Protein AF-A0A847QB45-F1 (afdb_monomer)

Radius of gyration: 19.4 Å; Cα contacts (8 Å, |Δi|>4): 42; chains: 1; bounding box: 43×12×56 Å

Structure (mmCIF, N/CA/C/O backbone):
data_AF-A0A847QB45-F1
#
_entry.id   AF-A0A847QB45-F1
#
loop_
_atom_site.group_PDB
_atom_site.id
_atom_site.type_symbol
_atom_site.label_atom_id
_atom_site.label_alt_id
_atom_site.label_comp_id
_atom_site.label_asym_id
_atom_site.label_entity_id
_atom_site.label_seq_id
_atom_site.pdbx_PDB_ins_code
_atom_site.Cartn_x
_atom_site.Cartn_y
_atom_site.Cartn_z
_atom_site.occupancy
_atom_site.B_iso_or_equiv
_atom_site.auth_seq_id
_atom_site.auth_comp_id
_atom_site.auth_asym_id
_atom_site.auth_atom_id
_atom_site.pdbx_PDB_model_num
ATOM 1 N N . MET A 1 1 ? 32.232 2.982 -26.922 1.00 57.72 1 MET A N 1
ATOM 2 C CA . MET A 1 1 ? 30.879 2.473 -26.606 1.00 57.72 1 MET A CA 1
ATOM 3 C C . MET A 1 1 ? 29.902 3.441 -27.259 1.00 57.72 1 MET A C 1
ATOM 5 O O . MET A 1 1 ? 29.985 4.614 -26.923 1.00 57.72 1 MET A O 1
ATOM 9 N N . SER A 1 2 ? 29.124 3.023 -28.270 1.00 66.00 2 SER A N 1
ATOM 10 C CA . SER A 1 2 ? 28.217 3.947 -28.986 1.00 66.00 2 SER A CA 1
ATOM 11 C C . SER A 1 2 ? 27.221 4.564 -28.003 1.00 66.00 2 SER A C 1
ATOM 13 O O . SER A 1 2 ? 26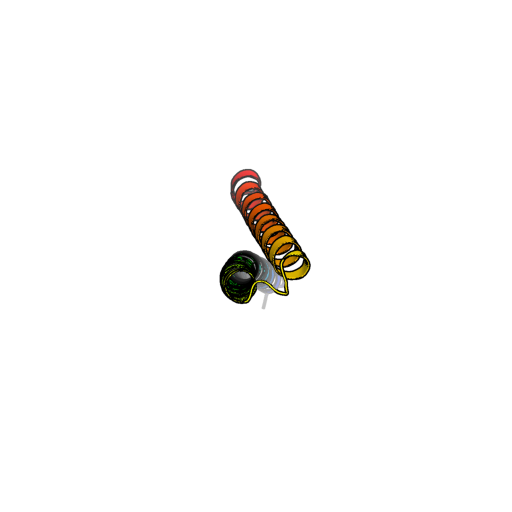.762 3.862 -27.096 1.00 66.00 2 SER A O 1
ATOM 15 N N . TYR A 1 3 ? 26.891 5.845 -28.171 1.00 73.69 3 TYR A N 1
ATOM 16 C CA . TYR A 1 3 ? 25.907 6.550 -27.340 1.00 73.69 3 TYR A CA 1
ATOM 17 C C . TYR A 1 3 ? 24.556 5.814 -27.293 1.00 73.69 3 TYR A C 1
ATOM 19 O O . TYR A 1 3 ? 23.896 5.811 -26.255 1.00 73.69 3 TYR A O 1
ATOM 27 N N . ASP A 1 4 ? 24.215 5.082 -28.357 1.00 77.00 4 ASP A N 1
ATOM 28 C CA . ASP A 1 4 ? 23.012 4.246 -28.448 1.00 77.00 4 ASP A CA 1
ATOM 29 C C . ASP A 1 4 ? 22.987 3.112 -27.417 1.00 77.00 4 ASP A C 1
ATOM 31 O O . ASP A 1 4 ? 21.950 2.840 -26.815 1.00 77.00 4 ASP A O 1
ATOM 35 N N . ASN A 1 5 ? 24.136 2.481 -27.146 1.00 79.50 5 ASN A N 1
ATOM 36 C CA . ASN A 1 5 ? 24.220 1.415 -26.147 1.00 79.50 5 ASN A CA 1
ATOM 37 C C . ASN A 1 5 ? 24.019 1.978 -24.741 1.00 79.50 5 ASN A C 1
ATOM 39 O O . ASN A 1 5 ? 23.303 1.382 -23.941 1.00 79.50 5 ASN A O 1
ATOM 43 N N . LEU A 1 6 ? 24.620 3.135 -24.442 1.00 83.06 6 LEU A N 1
ATOM 44 C CA . LEU A 1 6 ? 24.444 3.790 -23.147 1.00 83.06 6 LEU A CA 1
ATOM 45 C C . LEU A 1 6 ? 22.973 4.166 -22.930 1.00 83.06 6 LEU A C 1
ATOM 47 O O . LEU A 1 6 ? 22.424 3.871 -21.874 1.00 83.06 6 LEU A O 1
ATOM 51 N N . TYR A 1 7 ? 22.332 4.756 -23.942 1.00 84.56 7 TYR A N 1
ATOM 52 C CA . TYR A 1 7 ? 20.925 5.148 -23.891 1.00 84.56 7 TYR A CA 1
ATOM 53 C C . TYR A 1 7 ? 19.991 3.942 -23.718 1.00 84.56 7 TYR A C 1
ATOM 55 O O . TYR A 1 7 ? 19.104 3.965 -22.865 1.00 84.56 7 TYR A O 1
ATOM 63 N N . TYR A 1 8 ? 20.241 2.857 -24.454 1.00 87.06 8 TYR A N 1
ATOM 64 C CA . TYR A 1 8 ? 19.486 1.610 -24.342 1.00 87.06 8 TYR A CA 1
ATOM 65 C C . TYR A 1 8 ? 19.603 0.980 -22.944 1.00 87.06 8 TYR A C 1
ATOM 67 O O . TYR A 1 8 ? 18.595 0.606 -22.337 1.00 87.06 8 TYR A O 1
ATOM 75 N N . PHE A 1 9 ? 20.820 0.901 -22.391 1.00 88.81 9 PHE A N 1
ATOM 76 C CA . PHE A 1 9 ? 21.028 0.408 -21.026 1.00 88.81 9 PHE A CA 1
ATOM 77 C C . PHE A 1 9 ? 20.362 1.310 -19.987 1.00 88.81 9 PHE A C 1
ATOM 79 O O . PHE A 1 9 ? 19.756 0.794 -19.046 1.00 88.81 9 PHE A O 1
ATOM 86 N N . TRP A 1 10 ? 20.421 2.632 -20.174 1.00 88.75 10 TRP A N 1
ATOM 87 C CA . TRP A 1 10 ? 19.764 3.585 -19.283 1.00 88.75 10 TRP A CA 1
ATOM 88 C C . TRP A 1 10 ? 18.249 3.381 -19.294 1.00 88.75 10 TRP A C 1
ATOM 90 O O . TRP A 1 10 ? 17.669 3.143 -18.240 1.00 88.75 10 TRP A O 1
ATOM 100 N N . GLN A 1 11 ? 17.601 3.379 -20.464 1.00 87.94 11 GLN A N 1
ATOM 101 C CA . GLN A 1 11 ? 16.152 3.156 -20.565 1.00 87.94 11 GLN A CA 1
ATOM 102 C C . GLN A 1 11 ? 15.719 1.850 -19.893 1.00 87.94 11 GLN A C 1
ATOM 104 O O . GLN A 1 11 ? 14.746 1.830 -19.136 1.00 87.94 11 GLN A O 1
ATOM 109 N N . LYS A 1 12 ? 16.467 0.765 -20.116 1.00 89.00 12 LYS A N 1
ATOM 110 C CA . LYS A 1 12 ? 16.168 -0.531 -19.507 1.00 89.00 12 LYS A CA 1
ATOM 111 C C . LYS A 1 12 ? 16.313 -0.490 -17.984 1.00 89.00 12 LYS A C 1
ATOM 113 O O . LYS A 1 12 ? 15.436 -0.981 -17.278 1.00 89.00 12 LYS A O 1
ATOM 118 N N . ALA A 1 13 ? 17.378 0.125 -17.469 1.00 89.75 13 ALA A N 1
ATOM 119 C CA . ALA A 1 13 ? 17.578 0.295 -16.033 1.00 89.75 13 ALA A CA 1
ATOM 120 C C . ALA A 1 13 ? 16.480 1.169 -15.403 1.00 89.75 13 ALA A C 1
ATOM 122 O O . ALA A 1 13 ? 15.921 0.789 -14.377 1.00 89.75 13 ALA A O 1
ATOM 123 N N . ALA A 1 14 ? 16.114 2.282 -16.046 1.00 88.31 14 ALA A N 1
ATOM 124 C CA . ALA A 1 14 ? 15.033 3.162 -15.603 1.00 88.31 14 ALA A CA 1
ATOM 125 C C . ALA A 1 14 ? 13.712 2.407 -15.451 1.00 88.31 14 ALA A C 1
ATOM 127 O O . ALA A 1 14 ? 13.032 2.554 -14.438 1.00 88.31 14 ALA A O 1
ATOM 128 N N . PHE A 1 15 ? 13.376 1.575 -16.441 1.00 87.19 15 PHE A N 1
ATOM 129 C CA . PHE A 1 15 ? 12.169 0.760 -16.423 1.00 87.19 15 PHE A CA 1
ATOM 130 C C . PHE A 1 15 ? 12.184 -0.266 -15.283 1.00 87.19 15 PHE A C 1
ATOM 132 O O . PHE A 1 15 ? 11.218 -0.376 -14.534 1.00 87.19 15 PHE A O 1
ATOM 139 N N . PHE A 1 16 ? 13.292 -0.990 -15.097 1.00 87.75 16 PHE A N 1
ATOM 140 C CA . PHE A 1 16 ? 13.400 -1.961 -14.003 1.00 87.75 16 PHE A CA 1
ATOM 141 C C . PHE A 1 16 ? 13.310 -1.303 -12.624 1.00 87.75 16 PHE A C 1
ATOM 143 O O . PHE A 1 16 ? 12.637 -1.826 -11.733 1.00 87.75 16 PHE A O 1
ATOM 150 N N . ILE A 1 17 ? 13.962 -0.152 -12.450 1.00 89.38 17 ILE A N 1
ATOM 151 C CA . ILE A 1 17 ? 13.934 0.605 -11.198 1.00 89.38 17 ILE A CA 1
ATOM 152 C C . ILE A 1 17 ? 12.517 1.111 -10.926 1.00 89.38 17 ILE A C 1
ATOM 154 O O . ILE A 1 17 ? 11.998 0.882 -9.835 1.00 89.38 17 ILE A O 1
ATOM 158 N N . SER A 1 18 ? 11.862 1.744 -11.905 1.00 87.38 18 SER A N 1
ATOM 159 C CA . SER A 1 18 ? 10.506 2.272 -11.721 1.00 87.38 18 SER A CA 1
ATOM 160 C C . SER A 1 18 ? 9.503 1.162 -11.407 1.00 87.38 18 SER A C 1
ATOM 162 O O . SER A 1 18 ? 8.695 1.310 -10.490 1.00 87.38 18 SER A O 1
ATOM 164 N N . HIS A 1 19 ? 9.60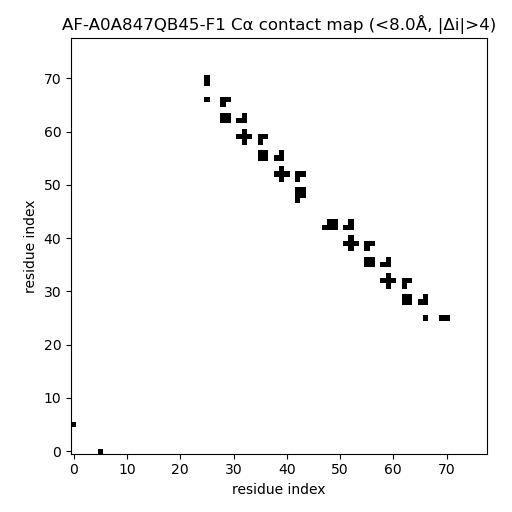4 0.020 -12.091 1.00 84.69 19 HIS A N 1
ATOM 165 C CA . HIS A 1 19 ? 8.734 -1.128 -11.860 1.00 84.69 19 HIS A CA 1
ATOM 166 C C . HIS A 1 19 ? 8.936 -1.728 -10.462 1.00 84.69 19 HIS A C 1
ATOM 168 O O . HIS A 1 19 ? 7.969 -1.990 -9.747 1.00 84.69 19 HIS A O 1
ATOM 174 N N . THR A 1 20 ? 10.192 -1.872 -10.030 1.00 87.19 20 THR A N 1
ATOM 175 C CA . THR A 1 20 ? 10.530 -2.385 -8.694 1.00 87.19 20 THR A CA 1
ATOM 176 C C . THR A 1 20 ? 10.034 -1.448 -7.595 1.00 87.19 20 THR A C 1
ATOM 178 O O . THR A 1 20 ? 9.434 -1.905 -6.622 1.00 87.19 20 THR A O 1
ATOM 181 N N . ILE A 1 21 ? 10.231 -0.134 -7.757 1.00 88.06 21 ILE A N 1
ATOM 182 C CA . ILE A 1 21 ? 9.752 0.874 -6.803 1.00 88.06 21 ILE A 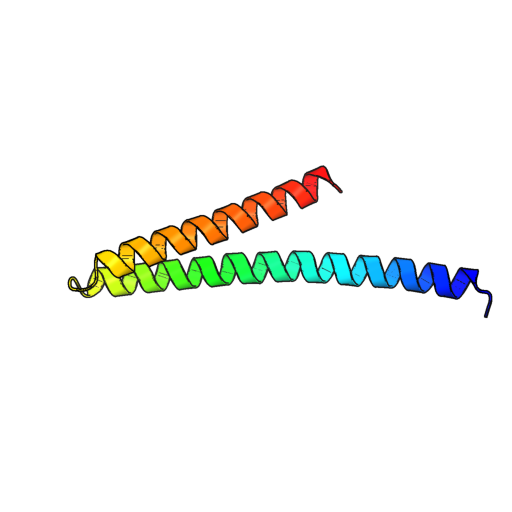CA 1
ATOM 183 C C . ILE A 1 21 ? 8.226 0.837 -6.702 1.00 88.06 21 ILE A C 1
ATOM 185 O O . ILE A 1 21 ? 7.701 0.909 -5.596 1.00 88.06 21 ILE A O 1
ATOM 189 N N . ASN A 1 22 ? 7.515 0.681 -7.819 1.00 85.81 22 ASN A N 1
ATOM 190 C CA . ASN A 1 22 ? 6.054 0.639 -7.819 1.00 85.81 22 ASN A CA 1
ATOM 191 C C . ASN A 1 22 ? 5.523 -0.566 -7.018 1.00 85.81 22 ASN A C 1
ATOM 193 O O . ASN A 1 22 ? 4.698 -0.406 -6.117 1.00 85.81 22 ASN A O 1
ATOM 197 N N . ILE A 1 23 ? 6.081 -1.760 -7.256 1.00 86.75 23 ILE A N 1
ATOM 198 C CA . ILE A 1 23 ? 5.738 -2.969 -6.489 1.00 86.75 23 ILE A CA 1
ATOM 199 C C . ILE A 1 23 ? 6.082 -2.783 -5.006 1.00 86.75 23 ILE A C 1
ATOM 201 O O . ILE A 1 23 ? 5.278 -3.110 -4.132 1.00 86.75 23 ILE A O 1
ATOM 205 N N . TRP A 1 24 ? 7.255 -2.220 -4.706 1.00 89.62 24 TRP A N 1
ATOM 206 C CA . TRP A 1 24 ? 7.668 -1.934 -3.335 1.00 89.62 24 TRP A CA 1
ATOM 207 C C . TRP A 1 24 ? 6.707 -0.972 -2.626 1.00 89.62 24 TRP A C 1
ATOM 209 O O . TRP A 1 24 ? 6.300 -1.234 -1.496 1.00 89.62 24 TRP A O 1
ATOM 219 N N . GLN A 1 25 ? 6.291 0.109 -3.289 1.00 88.19 25 GLN A N 1
ATOM 220 C CA . GLN A 1 25 ? 5.325 1.065 -2.746 1.00 88.19 25 GLN A CA 1
ATOM 221 C C . GLN A 1 25 ? 3.986 0.398 -2.418 1.00 88.19 25 GLN A C 1
ATOM 223 O O . GLN A 1 25 ? 3.449 0.633 -1.335 1.00 88.19 25 GLN A O 1
ATOM 228 N N . LEU A 1 26 ? 3.477 -0.472 -3.296 1.00 88.00 26 LEU A N 1
ATOM 229 C CA . LEU A 1 26 ? 2.257 -1.242 -3.035 1.00 88.00 26 LEU A CA 1
ATOM 230 C C . LEU A 1 26 ? 2.405 -2.141 -1.801 1.00 88.00 26 LEU A C 1
ATOM 232 O O . LEU A 1 26 ? 1.525 -2.150 -0.940 1.00 88.00 26 LEU A O 1
ATOM 236 N N . MET A 1 27 ? 3.531 -2.851 -1.676 1.00 89.38 27 MET A N 1
ATOM 237 C CA . MET A 1 27 ? 3.803 -3.696 -0.509 1.00 89.38 27 MET A CA 1
ATOM 238 C C . MET A 1 27 ? 3.881 -2.885 0.786 1.00 89.38 27 MET A C 1
ATOM 240 O O . MET A 1 27 ? 3.302 -3.291 1.791 1.00 89.38 27 MET A O 1
ATOM 244 N N . VAL A 1 28 ? 4.552 -1.730 0.770 1.00 91.12 28 VAL A N 1
ATOM 245 C CA . VAL A 1 28 ? 4.654 -0.851 1.943 1.00 91.12 28 VAL A CA 1
ATOM 246 C C . VAL A 1 28 ? 3.279 -0.323 2.347 1.00 91.12 28 VAL A C 1
ATOM 248 O O . VAL A 1 28 ? 2.945 -0.385 3.526 1.00 91.12 28 VAL A O 1
ATOM 251 N N . LEU A 1 29 ? 2.462 0.147 1.399 1.00 88.94 29 LEU A N 1
ATOM 252 C CA . LEU A 1 29 ? 1.113 0.663 1.672 1.00 88.94 29 LEU A CA 1
ATOM 253 C C . LEU A 1 29 ? 0.178 -0.409 2.244 1.00 88.94 29 LEU A C 1
ATOM 255 O O . LEU A 1 29 ? -0.558 -0.154 3.195 1.00 88.94 29 LEU A O 1
ATOM 259 N N . LEU A 1 30 ? 0.207 -1.620 1.686 1.00 87.88 30 LEU A N 1
ATOM 260 C CA . LEU A 1 30 ? -0.604 -2.729 2.191 1.00 87.88 30 LEU A CA 1
ATOM 261 C C . LEU A 1 30 ? -0.088 -3.226 3.546 1.00 87.88 30 LEU A C 1
ATOM 263 O O . LEU A 1 30 ? -0.881 -3.490 4.449 1.00 87.88 30 LEU A O 1
ATOM 267 N N . GLY A 1 31 ? 1.232 -3.294 3.726 1.00 90.25 31 GLY A N 1
ATOM 268 C CA . GLY A 1 31 ? 1.854 -3.657 4.996 1.00 90.25 31 GLY A CA 1
ATOM 269 C C . GLY A 1 31 ? 1.495 -2.681 6.115 1.00 90.25 31 GLY A C 1
ATOM 270 O O . GLY A 1 31 ? 1.073 -3.103 7.193 1.00 90.25 31 GLY A O 1
ATOM 271 N N . THR A 1 32 ? 1.581 -1.372 5.862 1.00 90.31 32 THR A N 1
ATOM 272 C CA . THR A 1 32 ? 1.185 -0.351 6.845 1.00 90.31 32 THR A CA 1
ATOM 273 C C . THR A 1 32 ? -0.312 -0.389 7.130 1.00 90.31 32 THR A C 1
ATOM 275 O O . THR A 1 32 ? -0.701 -0.288 8.294 1.00 90.31 32 THR A O 1
ATOM 278 N N . ALA A 1 33 ? -1.156 -0.620 6.118 1.00 88.12 33 ALA A N 1
ATOM 279 C CA . ALA A 1 33 ? -2.589 -0.807 6.320 1.00 88.12 33 ALA A CA 1
ATOM 280 C C . ALA A 1 33 ? -2.885 -1.983 7.266 1.00 88.12 33 ALA A C 1
ATOM 282 O O . ALA A 1 33 ? -3.647 -1.823 8.221 1.00 88.12 33 ALA A O 1
ATOM 283 N N . VAL A 1 34 ? -2.249 -3.139 7.055 1.00 90.56 34 VAL A N 1
ATOM 284 C CA . VAL A 1 34 ? -2.409 -4.328 7.910 1.00 90.56 34 VAL A CA 1
ATOM 285 C C . VAL A 1 34 ? -1.988 -4.037 9.352 1.00 90.56 34 VAL A C 1
ATOM 287 O O . VAL A 1 34 ? -2.728 -4.348 10.288 1.00 90.56 34 VAL A O 1
ATOM 290 N N . VAL A 1 35 ? -0.844 -3.378 9.552 1.00 90.94 35 VAL A N 1
ATOM 291 C CA . VAL A 1 35 ? -0.379 -2.985 10.893 1.00 90.94 35 VAL A CA 1
ATOM 292 C C . VAL A 1 35 ? -1.374 -2.033 11.565 1.00 90.94 35 VAL A C 1
ATOM 294 O O . VAL A 1 35 ? -1.700 -2.219 12.737 1.00 90.94 35 VAL A O 1
ATOM 297 N N . CYS A 1 36 ? -1.922 -1.056 10.837 1.00 88.38 36 CYS A N 1
ATOM 298 C CA . CYS A 1 36 ? -2.950 -0.159 11.368 1.00 88.38 36 CYS A CA 1
ATOM 299 C C . CYS A 1 36 ? -4.255 -0.894 11.731 1.00 88.38 36 CYS A C 1
ATOM 301 O O . CYS A 1 36 ? -4.881 -0.544 12.735 1.00 88.38 36 CYS A O 1
ATOM 303 N N . TRP A 1 37 ? -4.646 -1.936 10.986 1.00 85.19 37 TRP A N 1
ATOM 304 C CA . TRP A 1 37 ? -5.778 -2.805 11.343 1.00 85.19 37 TRP A CA 1
ATOM 305 C C . TRP A 1 37 ? -5.535 -3.565 12.647 1.00 85.19 37 TRP A C 1
ATOM 307 O O . TRP A 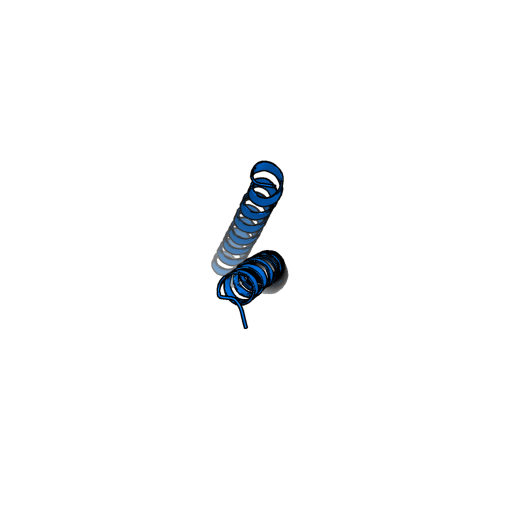1 37 ? -6.402 -3.561 13.526 1.00 85.19 37 TRP A O 1
ATOM 317 N N . PHE A 1 38 ? -4.356 -4.171 12.808 1.00 87.62 38 PHE A N 1
ATOM 318 C CA . PHE A 1 38 ? -3.988 -4.848 14.054 1.00 87.62 38 PHE A CA 1
ATOM 319 C C . PHE A 1 38 ? -3.942 -3.877 15.233 1.00 87.62 38 PHE A C 1
ATOM 321 O O . PHE A 1 38 ? -4.493 -4.162 16.296 1.00 87.62 38 PHE A O 1
ATOM 328 N N . LEU A 1 39 ? -3.369 -2.691 15.030 1.00 85.88 39 LEU A N 1
ATOM 329 C CA . LEU A 1 39 ? -3.312 -1.654 16.053 1.00 85.88 39 LEU A CA 1
ATOM 330 C C . LEU A 1 39 ? -4.715 -1.186 16.467 1.00 85.88 39 LEU A C 1
ATOM 332 O O . LEU A 1 39 ? -4.994 -1.015 17.653 1.00 85.88 39 LEU A O 1
ATOM 336 N N . ALA A 1 40 ? -5.630 -1.033 15.507 1.00 83.88 40 ALA A N 1
ATOM 337 C CA . ALA A 1 40 ? -7.023 -0.727 15.802 1.00 83.88 40 ALA A CA 1
ATOM 338 C C . ALA A 1 40 ? -7.710 -1.842 16.602 1.00 83.88 40 ALA A C 1
ATOM 340 O 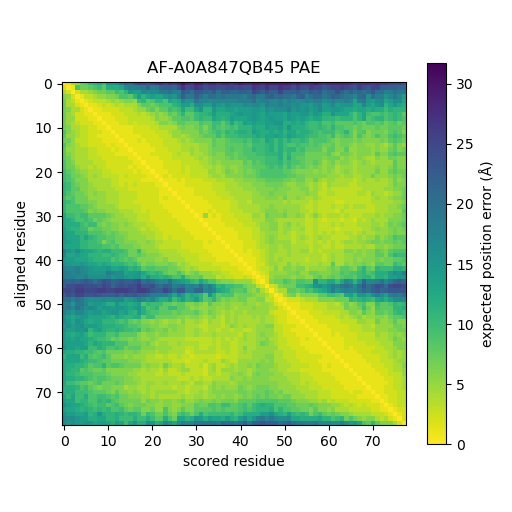O . ALA A 1 40 ? -8.501 -1.543 17.497 1.00 83.88 40 ALA A O 1
ATOM 341 N N . ALA A 1 41 ? -7.426 -3.112 16.295 1.00 84.31 41 ALA A N 1
ATOM 342 C CA . ALA A 1 41 ? -7.967 -4.249 17.033 1.00 84.31 41 ALA A CA 1
ATOM 343 C C . ALA A 1 41 ? -7.488 -4.246 18.494 1.00 84.31 41 ALA A C 1
ATOM 345 O O . ALA A 1 41 ? -8.300 -4.414 19.404 1.00 84.31 41 ALA A O 1
ATOM 346 N N . GLU A 1 42 ? -6.204 -3.966 18.726 1.00 85.75 42 GLU A N 1
ATOM 347 C CA . GLU A 1 42 ? -5.635 -3.842 20.072 1.00 85.75 42 GLU A CA 1
ATOM 348 C C . GLU A 1 42 ? -6.196 -2.646 20.854 1.00 85.75 42 GLU A C 1
ATOM 350 O O . GLU A 1 42 ? -6.532 -2.776 22.032 1.00 85.75 42 GLU A O 1
ATOM 355 N N . PHE A 1 43 ? -6.388 -1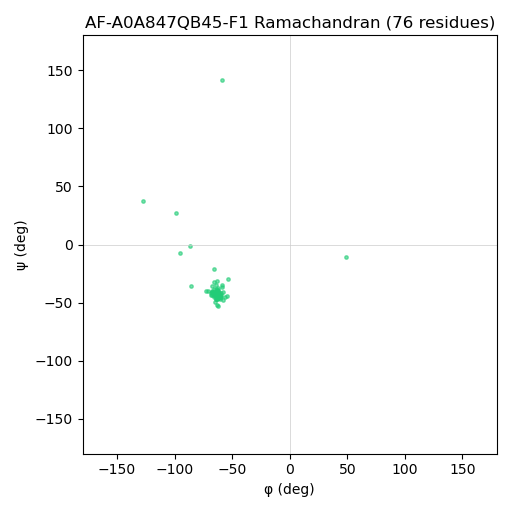.489 20.213 1.00 83.19 43 PHE A N 1
ATOM 356 C CA . PHE A 1 43 ? -7.035 -0.348 20.870 1.00 83.19 43 PHE A CA 1
ATOM 357 C C . PHE A 1 43 ? -8.499 -0.611 21.222 1.00 83.19 43 PHE A C 1
ATOM 359 O O . PHE A 1 43 ? -8.969 -0.127 22.254 1.00 83.19 43 PHE A O 1
ATOM 366 N N . ASN A 1 44 ? -9.202 -1.408 20.415 1.00 79.81 44 ASN A N 1
ATOM 367 C CA . ASN A 1 44 ? -10.585 -1.786 20.687 1.00 79.81 44 ASN A CA 1
ATOM 368 C C . ASN A 1 44 ? -10.691 -2.697 21.922 1.00 79.81 44 ASN A C 1
ATOM 370 O O . ASN A 1 44 ? -11.616 -2.546 22.710 1.00 79.81 44 ASN A O 1
ATOM 374 N N . LYS A 1 45 ? -9.714 -3.590 22.143 1.00 80.69 45 LYS A N 1
ATOM 375 C CA . LYS A 1 45 ? -9.661 -4.444 23.347 1.00 80.69 45 LYS A CA 1
ATOM 376 C C . LYS A 1 45 ? -9.499 -3.637 24.636 1.00 80.69 45 LYS A C 1
ATOM 378 O O . LYS A 1 45 ? -9.978 -4.053 25.684 1.00 80.69 45 LYS A O 1
ATOM 383 N N . LYS A 1 46 ? -8.820 -2.486 24.573 1.00 77.06 46 LYS A N 1
ATOM 384 C CA . LYS A 1 46 ? -8.483 -1.684 25.758 1.00 77.06 46 LYS A CA 1
ATOM 385 C C . LYS A 1 46 ? -9.570 -0.687 26.187 1.00 77.06 46 LYS A C 1
ATOM 387 O O . LYS A 1 46 ? -9.340 -0.010 27.181 1.00 77.06 46 LYS A O 1
ATOM 392 N N . ASN A 1 47 ? -10.711 -0.588 25.483 1.00 65.19 47 ASN A N 1
ATOM 393 C CA . ASN A 1 47 ? -11.918 0.240 25.749 1.00 65.19 47 ASN A CA 1
ATOM 394 C C . ASN A 1 47 ? -11.735 1.748 26.072 1.00 65.19 47 ASN A C 1
ATOM 396 O O . ASN A 1 47 ? -12.701 2.500 26.018 1.00 65.19 47 ASN A O 1
ATOM 400 N N . ALA A 1 48 ? -10.519 2.232 26.325 1.00 63.66 48 ALA A N 1
ATOM 401 C CA . ALA A 1 48 ? -10.199 3.620 26.658 1.00 63.66 48 ALA A CA 1
ATOM 402 C C . ALA A 1 48 ? -9.77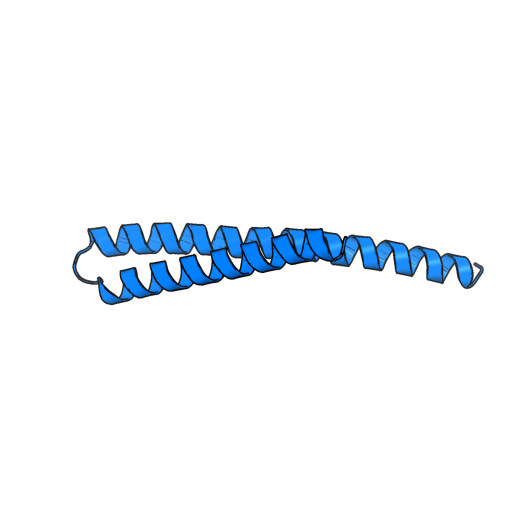5 4.458 25.436 1.00 63.66 48 ALA A C 1
ATOM 404 O O . ALA A 1 48 ? -9.581 5.665 25.541 1.00 63.66 48 ALA A O 1
ATOM 405 N N . ARG A 1 49 ? -9.601 3.827 24.265 1.00 75.75 49 ARG A N 1
ATOM 406 C CA . ARG A 1 49 ? -8.982 4.430 23.067 1.00 75.75 49 ARG A CA 1
ATOM 407 C C . ARG A 1 49 ? -9.847 4.296 21.810 1.00 75.75 49 ARG A C 1
ATOM 409 O O . ARG A 1 49 ? -9.341 4.122 20.705 1.00 75.75 49 ARG A O 1
ATOM 416 N N . ALA A 1 50 ? -11.168 4.417 21.953 1.00 76.94 50 ALA A N 1
ATOM 417 C CA . ALA A 1 50 ? -12.113 4.299 20.834 1.00 76.94 50 ALA A CA 1
ATOM 418 C C . ALA A 1 50 ? -11.853 5.320 19.703 1.00 76.94 50 ALA A C 1
ATOM 420 O O . ALA A 1 50 ? -11.995 4.998 18.521 1.00 76.94 50 ALA A O 1
ATOM 421 N N . ARG A 1 51 ? -11.414 6.540 20.048 1.00 80.56 51 ARG A N 1
ATOM 422 C CA . ARG A 1 51 ? -11.051 7.577 19.066 1.00 80.56 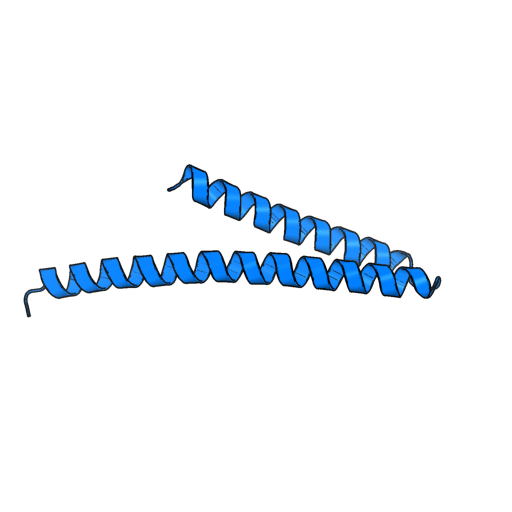51 ARG A CA 1
ATOM 423 C C . ARG A 1 51 ? -9.804 7.196 18.262 1.00 80.56 51 ARG A C 1
ATOM 425 O O . ARG A 1 51 ? -9.804 7.347 17.043 1.00 80.56 51 ARG A O 1
ATOM 432 N N . GLU A 1 52 ? -8.782 6.661 18.929 1.00 81.75 52 GLU A N 1
ATOM 433 C CA . GLU A 1 52 ? -7.546 6.188 18.288 1.00 81.75 52 GLU A CA 1
ATOM 434 C C . GLU A 1 52 ? -7.822 4.955 17.420 1.00 81.75 52 GLU A C 1
ATOM 436 O O . GLU A 1 52 ? -7.366 4.893 16.285 1.00 81.75 52 GLU A O 1
ATOM 441 N N . ALA A 1 53 ? -8.661 4.025 17.887 1.00 78.62 53 ALA A N 1
ATOM 442 C CA . ALA A 1 53 ? -9.083 2.865 17.103 1.00 78.62 53 ALA A CA 1
ATOM 443 C C . ALA A 1 53 ? -9.810 3.268 15.808 1.00 78.62 53 ALA A C 1
ATOM 445 O O . ALA A 1 53 ? -9.559 2.690 14.749 1.00 78.62 53 ALA A O 1
ATOM 446 N N . LYS A 1 54 ? -10.692 4.278 15.865 1.00 84.12 54 LYS A N 1
ATOM 447 C CA . LYS A 1 54 ? -11.388 4.798 14.677 1.00 84.12 54 LYS A CA 1
ATOM 448 C C . LYS A 1 54 ? -10.415 5.451 13.695 1.00 84.12 54 LYS A C 1
ATOM 450 O O . LYS A 1 54 ? -10.536 5.224 12.493 1.00 84.12 54 LYS A O 1
ATOM 455 N N . LEU A 1 55 ? -9.448 6.218 14.199 1.00 86.00 55 LEU A N 1
ATOM 456 C CA . LEU A 1 55 ? -8.432 6.863 13.369 1.00 86.00 55 LEU A CA 1
ATOM 457 C C . LEU A 1 55 ? -7.524 5.827 12.694 1.00 86.00 55 LEU A C 1
ATOM 459 O O . LEU A 1 55 ? -7.326 5.914 11.488 1.00 86.00 55 LEU A O 1
ATOM 463 N N . SER A 1 56 ? -7.086 4.796 13.423 1.00 82.06 56 SER A N 1
ATOM 464 C CA . SER A 1 56 ? -6.290 3.686 12.881 1.00 82.06 56 SER A CA 1
ATOM 465 C C . SER A 1 56 ? -7.029 2.876 11.809 1.00 82.06 56 SER A C 1
ATOM 467 O O . SER A 1 56 ? -6.428 2.468 10.820 1.00 82.06 56 SER A O 1
ATOM 469 N N . ARG A 1 57 ? -8.344 2.657 11.952 1.00 85.31 57 ARG A N 1
ATOM 470 C CA . ARG A 1 57 ? -9.149 2.015 10.891 1.00 85.31 57 ARG A CA 1
ATOM 471 C C . ARG A 1 57 ? -9.270 2.897 9.656 1.00 85.31 57 ARG A C 1
ATOM 473 O O . ARG A 1 57 ? -9.211 2.391 8.540 1.00 85.31 57 ARG A O 1
ATOM 480 N N . LEU A 1 58 ? -9.445 4.202 9.853 1.00 87.81 58 LEU A N 1
ATOM 481 C CA . LEU A 1 58 ? -9.576 5.154 8.755 1.00 87.81 58 LEU A CA 1
ATOM 482 C C . LEU A 1 58 ? -8.264 5.297 7.978 1.00 87.81 58 LEU A C 1
ATOM 484 O O . LEU A 1 58 ? -8.286 5.256 6.752 1.00 87.81 58 LEU A O 1
ATOM 488 N N . THR A 1 59 ? -7.125 5.392 8.669 1.00 87.31 59 THR A N 1
ATOM 489 C CA . THR A 1 59 ? -5.809 5.398 8.016 1.00 87.31 59 THR A CA 1
ATOM 490 C C . THR A 1 59 ? -5.559 4.093 7.281 1.00 87.31 59 THR A C 1
ATOM 492 O O . THR A 1 59 ? -5.106 4.118 6.142 1.00 87.31 59 THR A O 1
ATOM 495 N N . ALA A 1 60 ? -5.920 2.954 7.870 1.00 85.38 60 ALA A N 1
ATOM 496 C CA . ALA A 1 60 ? -5.773 1.677 7.195 1.00 85.38 60 ALA A CA 1
ATOM 497 C C . ALA A 1 60 ? -6.633 1.566 5.925 1.00 85.38 60 ALA A C 1
ATOM 499 O O . ALA A 1 60 ? -6.156 1.092 4.893 1.00 85.38 60 ALA A O 1
ATOM 500 N N . ALA A 1 61 ? -7.880 2.040 5.977 1.00 87.25 61 ALA A N 1
ATOM 501 C CA . ALA A 1 61 ? -8.756 2.108 4.812 1.00 87.25 61 ALA A CA 1
ATOM 502 C C . ALA A 1 61 ? -8.190 3.046 3.731 1.00 87.25 61 ALA A C 1
ATOM 504 O O . ALA A 1 61 ? -8.220 2.694 2.556 1.00 87.25 61 ALA A O 1
ATOM 505 N N . ALA A 1 62 ? -7.619 4.189 4.124 1.00 88.50 62 ALA A N 1
ATOM 506 C CA . ALA A 1 62 ? -6.981 5.132 3.208 1.00 88.50 62 ALA A CA 1
ATOM 507 C C . ALA A 1 62 ? -5.726 4.548 2.538 1.00 88.50 62 ALA A C 1
ATOM 509 O O . ALA A 1 62 ? -5.564 4.653 1.327 1.00 88.50 62 ALA A O 1
ATOM 510 N N . TYR A 1 63 ? -4.848 3.881 3.292 1.00 87.44 63 TYR A N 1
ATOM 511 C CA . TYR A 1 63 ? -3.674 3.2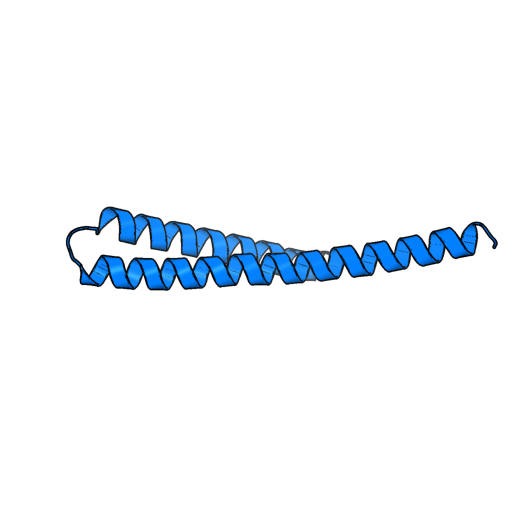24 2.710 1.00 87.44 63 TYR A CA 1
ATOM 512 C C . TYR A 1 63 ? -4.064 2.083 1.763 1.00 87.44 63 TYR A C 1
ATOM 514 O O . TYR A 1 63 ? -3.474 1.941 0.693 1.00 87.44 63 TYR A O 1
ATOM 522 N N . THR A 1 64 ? -5.107 1.324 2.108 1.00 86.31 64 THR A N 1
ATOM 523 C CA . THR A 1 64 ? -5.640 0.260 1.243 1.00 86.31 64 THR A CA 1
ATOM 524 C C . THR A 1 64 ? -6.256 0.829 -0.037 1.00 86.31 64 THR A C 1
ATOM 526 O O . THR A 1 64 ? -6.025 0.289 -1.117 1.00 86.31 64 THR A O 1
ATOM 529 N N . SER A 1 65 ? -7.011 1.930 0.049 1.00 88.94 65 SER A N 1
ATOM 530 C CA . SER A 1 65 ? -7.614 2.557 -1.131 1.00 88.94 65 SER A CA 1
ATOM 531 C C . SER A 1 65 ? -6.559 3.162 -2.055 1.00 88.94 65 SER A C 1
ATOM 533 O O . SER A 1 65 ? -6.641 2.963 -3.263 1.00 88.94 65 SER A O 1
ATOM 535 N N . ILE A 1 66 ? -5.525 3.814 -1.512 1.00 89.81 66 ILE A N 1
ATOM 536 C CA . ILE A 1 66 ? -4.399 4.323 -2.308 1.00 89.81 66 ILE A CA 1
ATOM 537 C C . ILE A 1 66 ? -3.664 3.170 -3.000 1.00 89.81 66 ILE A C 1
ATOM 539 O O . ILE A 1 66 ? -3.371 3.270 -4.190 1.00 89.81 66 ILE A O 1
ATOM 543 N N . ALA A 1 67 ? -3.411 2.062 -2.295 1.00 88.38 67 ALA A N 1
ATOM 544 C CA . ALA A 1 67 ? -2.791 0.882 -2.892 1.00 88.38 67 ALA A CA 1
ATOM 545 C C . ALA A 1 67 ? -3.642 0.301 -4.035 1.00 88.38 67 ALA A C 1
ATOM 547 O O . ALA A 1 67 ? -3.108 0.004 -5.099 1.00 88.38 67 ALA A O 1
ATOM 548 N N . LEU A 1 68 ? -4.963 0.194 -3.857 1.00 88.50 68 LEU A N 1
ATOM 549 C CA . LEU A 1 68 ? -5.879 -0.274 -4.905 1.00 88.50 68 LEU A CA 1
ATOM 550 C C . LEU A 1 68 ? -5.905 0.656 -6.120 1.00 88.50 68 LEU A C 1
ATOM 552 O O . LEU A 1 68 ? -5.903 0.179 -7.251 1.00 88.50 68 LEU A O 1
ATOM 556 N N . VAL A 1 69 ? -5.907 1.971 -5.896 1.00 89.38 69 VAL A N 1
ATOM 557 C CA . VAL A 1 69 ? -5.857 2.964 -6.973 1.00 89.38 69 VAL A CA 1
ATOM 558 C C . VAL A 1 69 ? -4.545 2.832 -7.741 1.00 89.38 69 VAL A C 1
ATOM 560 O O . VAL A 1 69 ? -4.579 2.657 -8.954 1.00 89.38 69 VAL A O 1
ATOM 563 N N . LEU A 1 70 ? -3.396 2.832 -7.058 1.00 86.38 70 LEU A N 1
ATOM 564 C CA . LEU A 1 70 ? -2.085 2.656 -7.697 1.00 86.38 70 LEU A CA 1
ATOM 565 C C . LEU A 1 70 ? -1.995 1.339 -8.476 1.00 86.38 70 LEU A C 1
ATOM 567 O O . LEU A 1 70 ? -1.484 1.314 -9.595 1.00 86.38 70 LEU A O 1
ATOM 571 N N . TRP A 1 71 ? -2.545 0.263 -7.916 1.00 84.75 71 TRP A N 1
ATOM 572 C CA . TRP A 1 71 ? -2.617 -1.030 -8.582 1.00 84.75 71 TRP A CA 1
ATOM 573 C C . TRP A 1 71 ? -3.473 -0.966 -9.854 1.00 84.75 71 TRP A C 1
ATOM 575 O O . TRP A 1 71 ? -3.011 -1.393 -10.907 1.00 84.75 71 TRP A O 1
ATOM 585 N N . LEU A 1 72 ? -4.663 -0.355 -9.809 1.00 86.50 72 LEU A N 1
ATOM 586 C CA . LEU A 1 72 ? -5.520 -0.149 -10.987 1.00 86.50 72 LEU A CA 1
ATOM 587 C C . LEU A 1 72 ? -4.834 0.697 -12.066 1.00 86.50 72 LEU A C 1
ATOM 589 O O . LEU A 1 72 ? -4.874 0.341 -13.244 1.00 86.50 72 LEU A O 1
ATOM 593 N N . PHE A 1 73 ? -4.154 1.777 -11.674 1.00 84.94 73 PHE A N 1
ATOM 594 C CA . PHE A 1 73 ? -3.354 2.586 -12.595 1.00 84.94 73 PHE A CA 1
ATOM 595 C C . PHE A 1 73 ? -2.259 1.751 -13.274 1.00 84.94 73 PHE A C 1
ATOM 597 O O . PHE A 1 73 ? -2.036 1.911 -14.472 1.00 84.94 73 PHE A O 1
ATOM 604 N N . SER A 1 74 ? -1.641 0.800 -12.566 1.00 79.12 74 SER A N 1
ATOM 605 C CA . SER A 1 74 ? -0.659 -0.116 -13.159 1.00 79.12 74 SER A CA 1
ATOM 606 C C . SER A 1 74 ? -1.248 -1.072 -14.210 1.00 79.12 74 SER A C 1
ATOM 608 O O . SER A 1 74 ? -0.479 -1.597 -15.013 1.00 79.12 74 SER A O 1
ATOM 610 N N . PHE A 1 75 ? -2.562 -1.330 -14.222 1.00 78.75 75 PHE A N 1
ATOM 611 C CA . PHE A 1 75 ? -3.215 -2.099 -15.294 1.00 78.75 75 PHE A CA 1
ATOM 612 C C . PHE A 1 75 ? -3.613 -1.229 -16.483 1.00 78.75 75 PHE A C 1
ATOM 614 O O . PHE A 1 75 ? -3.542 -1.691 -17.617 1.00 78.75 75 PHE A O 1
ATOM 621 N N . ILE A 1 76 ? -4.040 0.010 -16.224 1.00 78.31 76 ILE A N 1
ATOM 622 C CA . ILE A 1 76 ? -4.496 0.946 -17.261 1.00 78.31 76 ILE A CA 1
ATOM 623 C C . ILE A 1 76 ? -3.316 1.469 -18.089 1.00 78.31 76 ILE A C 1
ATOM 625 O O . ILE A 1 76 ? -3.431 1.593 -19.302 1.00 78.31 76 ILE A O 1
ATOM 629 N N . PHE A 1 77 ? -2.187 1.765 -17.441 1.00 68.12 77 PHE A N 1
ATOM 630 C CA . PHE A 1 77 ? -0.989 2.337 -18.072 1.00 68.12 77 PHE A CA 1
ATOM 631 C C . PHE A 1 77 ? 0.083 1.284 -18.390 1.00 68.12 77 PHE A C 1
ATOM 633 O O . PHE A 1 77 ? 1.275 1.593 -18.387 1.00 68.12 77 PHE A O 1
ATOM 640 N N . LYS A 1 78 ? -0.342 0.037 -18.600 1.00 55.44 78 LYS A N 1
ATOM 641 C CA . LYS A 1 78 ? 0.545 -1.083 -18.909 1.00 55.44 78 LYS A CA 1
ATOM 642 C C . LYS A 1 78 ? 1.023 -1.057 -20.358 1.00 55.44 78 LYS A C 1
ATOM 644 O O . LYS A 1 78 ? 0.202 -0.722 -21.238 1.00 55.44 78 LYS A O 1
#

Mean predicted aligned error: 7.39 Å

Nearest PDB structures (foldseek):
  8tsh-assembly1_L  TM=5.496E-01  e=9.462E+00  Caldimonas thermodepolymerans

Solvent-accessible surface area (backbone atoms only — not comparable to full-atom values): 4055 Å² total; per-residue (Å²): 130,61,71,66,58,56,49,53,53,47,54,53,50,52,50,53,51,53,52,52,50,51,55,49,51,40,50,51,30,45,52,51,16,51,52,26,43,53,51,18,53,56,28,56,75,63,72,80,34,61,69,58,19,52,50,27,43,49,52,17,52,48,31,42,50,52,34,50,51,55,52,52,49,58,65,75,76,102

Foldseek 3Di:
DDPVVVVVVVVVVVVVVVVVVLVVLLVVLQVQLVVLQVVLVVLVVVVPRPVSSVVSNVSSVVSNVVSVVSVVVVVVVD

Secondary structure (DSSP, 8-state):
--HHHHHHHHHHHHHHHHHHHHHHHHHHHHHHHHHHHHHHHHHHHTSS-HHHHHHHHHHHHHHHHHHHHHHHHHHHT-

Sequence (78 aa):
MSYDNLYYFWQKAAFFISHTINIWQLMVLLGTAVVCWFLAAEFNKKNARAREAKLSRLTAAAYTSIALVLWLFSFIFK

pLDDT: mean 83.82, std 7.37, range [55.44, 91.12]